Protein AF-A0A938SPX3-F1 (afdb_monomer_lite)

Foldseek 3Di:
DWDADLVQATQGDDPVNCVQQVDDCVRGGRDHPCVQFDDADVPWDPDDDDSNCQSVFDWDWGWGWGQGPVRDIDIDTDTGHD

Radius of gyration: 11.98 Å; chains: 1; bounding box: 27×26×26 Å

pLDDT: mean 79.26, std 12.18, range [44.03, 93.12]

Sequence (82 aa):
MFCLGPGGEVTFWSAEAQACTGFAPAEVLGRRFESIAPRAGPGADRRRFSVPQVMAGHDFAGGVECVRKDGSRLALYIYATA

Structure (mmCIF, N/CA/C/O backbone):
data_AF-A0A938SPX3-F1
#
_entry.id   AF-A0A938SPX3-F1
#
loop_
_atom_site.group_PDB
_atom_site.id
_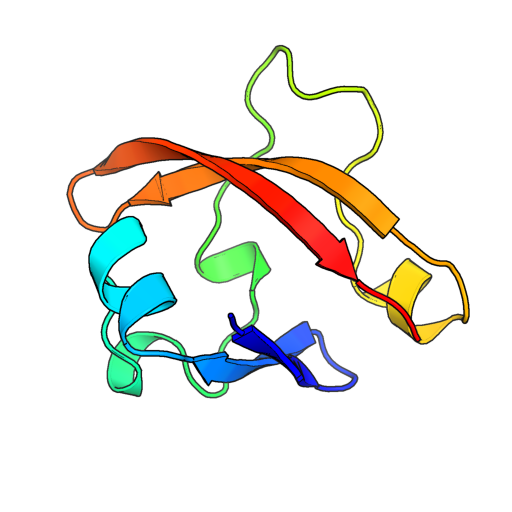atom_site.type_symbol
_atom_site.label_atom_id
_atom_site.label_alt_id
_atom_site.label_comp_id
_atom_site.label_asym_id
_atom_site.label_entity_id
_atom_site.label_seq_id
_atom_site.pdbx_PDB_ins_code
_atom_site.Cartn_x
_atom_site.Cartn_y
_atom_site.Cartn_z
_atom_site.occupancy
_atom_site.B_iso_or_equiv
_atom_site.auth_seq_id
_atom_site.auth_comp_id
_atom_site.auth_asym_id
_atom_site.auth_atom_id
_atom_site.pdbx_PDB_model_num
ATOM 1 N N . MET A 1 1 ? 2.497 -6.964 3.700 1.00 82.38 1 MET A N 1
ATOM 2 C CA . MET A 1 1 ? 3.111 -6.912 2.356 1.00 82.38 1 MET A CA 1
ATOM 3 C C . MET A 1 1 ? 2.067 -6.460 1.347 1.00 82.38 1 MET A C 1
ATOM 5 O O . MET A 1 1 ? 0.895 -6.779 1.509 1.00 82.38 1 MET A O 1
ATOM 9 N N . PHE A 1 2 ? 2.470 -5.727 0.317 1.00 86.56 2 PHE A N 1
ATOM 10 C CA . PHE A 1 2 ? 1.616 -5.422 -0.828 1.00 86.56 2 PHE A CA 1
ATOM 11 C C . PHE A 1 2 ? 2.464 -5.416 -2.098 1.00 86.56 2 PHE A C 1
ATOM 13 O O . PHE A 1 2 ? 3.683 -5.272 -2.016 1.00 86.56 2 PHE A O 1
ATOM 20 N N . CYS A 1 3 ? 1.822 -5.577 -3.249 1.00 87.31 3 CYS A N 1
ATOM 21 C CA . CYS A 1 3 ? 2.480 -5.475 -4.550 1.00 87.31 3 CYS A CA 1
ATOM 22 C C . CYS A 1 3 ? 1.797 -4.395 -5.375 1.00 87.31 3 CYS A C 1
ATOM 24 O O . CYS A 1 3 ? 0.587 -4.176 -5.245 1.00 87.31 3 CYS A O 1
ATOM 26 N N . LEU A 1 4 ? 2.585 -3.732 -6.216 1.00 87.38 4 LEU A N 1
ATOM 27 C CA 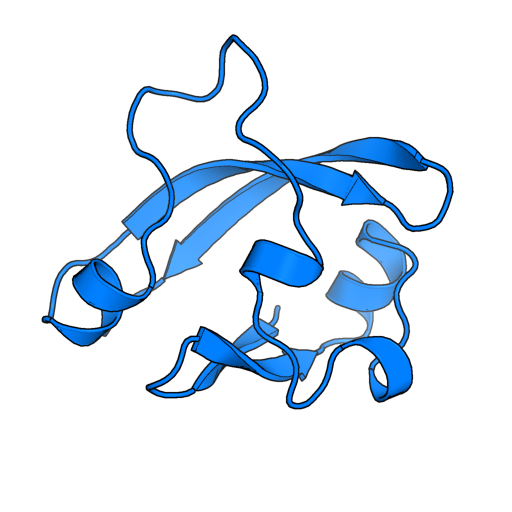. LEU A 1 4 ? 2.103 -2.746 -7.168 1.00 87.38 4 LEU A CA 1
ATOM 28 C C . LEU A 1 4 ? 2.293 -3.271 -8.588 1.00 87.38 4 LEU A C 1
ATOM 30 O O . LEU A 1 4 ? 3.244 -3.997 -8.867 1.00 87.38 4 LEU A O 1
ATOM 34 N N . GLY A 1 5 ? 1.371 -2.914 -9.470 1.00 84.12 5 GLY A N 1
ATOM 35 C CA . GLY A 1 5 ? 1.503 -3.108 -10.902 1.00 84.12 5 GLY A CA 1
ATOM 36 C C . GLY A 1 5 ? 2.253 -1.952 -11.577 1.00 84.12 5 GLY A C 1
ATOM 37 O O . GLY A 1 5 ? 2.594 -0.958 -10.925 1.00 84.12 5 GLY A O 1
ATOM 38 N N . PRO A 1 6 ? 2.493 -2.051 -12.896 1.00 80.06 6 PRO A N 1
ATOM 39 C CA . PRO A 1 6 ? 3.242 -1.065 -13.683 1.00 80.06 6 PRO A CA 1
ATOM 40 C C . PRO A 1 6 ? 2.711 0.365 -13.629 1.00 80.06 6 PRO A C 1
ATOM 42 O O . PRO A 1 6 ? 3.490 1.311 -13.738 1.00 80.06 6 PRO A O 1
ATOM 45 N N . GLY A 1 7 ? 1.403 0.544 -13.446 1.00 80.31 7 GLY A N 1
ATOM 46 C CA . GLY A 1 7 ? 0.779 1.860 -13.309 1.00 80.31 7 GLY A CA 1
ATOM 47 C C . GLY A 1 7 ? 0.704 2.371 -11.866 1.00 80.31 7 GLY A C 1
ATOM 48 O O . GLY A 1 7 ? 0.105 3.425 -11.628 1.00 80.31 7 GLY A O 1
ATOM 49 N N . GLY A 1 8 ? 1.286 1.647 -10.902 1.00 82.31 8 GLY A N 1
ATOM 50 C CA . GLY A 1 8 ? 1.213 1.954 -9.472 1.00 82.31 8 GLY A CA 1
ATOM 51 C C . GLY A 1 8 ? -0.082 1.542 -8.797 1.00 82.31 8 GLY A C 1
ATOM 52 O O . GLY A 1 8 ? -0.335 1.953 -7.662 1.00 82.31 8 GLY A O 1
ATOM 53 N N . GLU A 1 9 ? -0.912 0.760 -9.481 1.00 88.75 9 GLU A N 1
ATOM 54 C CA . GLU A 1 9 ? -2.088 0.116 -8.920 1.00 88.75 9 GLU A CA 1
ATOM 55 C C . GLU A 1 9 ? -1.710 -0.996 -7.944 1.00 88.75 9 GLU A C 1
ATOM 57 O O . GLU A 1 9 ? -0.780 -1.755 -8.187 1.00 88.75 9 GLU A O 1
ATOM 62 N N . VAL A 1 10 ? -2.438 -1.128 -6.841 1.00 90.12 10 VAL A N 1
ATOM 63 C CA . VAL A 1 10 ? -2.243 -2.243 -5.913 1.00 90.12 10 VAL A CA 1
ATOM 64 C C . VAL A 1 10 ? -2.751 -3.529 -6.567 1.00 90.12 10 VAL A C 1
ATOM 66 O O . VAL A 1 10 ? -3.939 -3.652 -6.865 1.00 90.12 10 VAL A O 1
ATOM 69 N N . THR A 1 11 ? -1.860 -4.495 -6.776 1.00 91.56 11 THR A N 1
ATOM 70 C CA . THR A 1 11 ? -2.179 -5.820 -7.340 1.00 91.56 11 THR A CA 1
ATOM 71 C C . THR A 1 11 ? -2.324 -6.886 -6.262 1.00 91.56 11 THR A C 1
ATOM 73 O O . THR A 1 11 ? -2.993 -7.896 -6.469 1.00 91.56 11 THR A O 1
ATOM 76 N N . PHE A 1 12 ? -1.738 -6.650 -5.088 1.00 91.19 12 PHE A N 1
ATOM 77 C CA . PHE A 1 12 ? -1.812 -7.554 -3.949 1.00 91.19 12 PHE A CA 1
ATOM 78 C C . PHE A 1 12 ? -1.847 -6.780 -2.634 1.00 91.19 12 PHE A C 1
ATOM 80 O O . PHE A 1 12 ? -1.119 -5.802 -2.467 1.00 91.19 12 PHE A O 1
ATOM 87 N N . TRP A 1 13 ? -2.653 -7.255 -1.683 1.00 92.38 13 TRP A N 1
ATOM 88 C CA . TRP A 1 13 ? -2.803 -6.665 -0.356 1.00 92.38 13 TRP A CA 1
ATOM 89 C C . TRP A 1 13 ? -2.916 -7.764 0.699 1.00 92.38 13 TRP A C 1
ATOM 91 O O . TRP A 1 13 ? -3.905 -8.497 0.725 1.00 92.38 13 TRP A O 1
ATOM 101 N N . SER A 1 14 ? -1.897 -7.910 1.547 1.00 91.94 14 SER A N 1
ATOM 102 C CA . SER A 1 14 ? -1.886 -8.957 2.571 1.00 91.94 14 SER A CA 1
ATOM 103 C C . SER A 1 14 ? -2.749 -8.600 3.787 1.00 91.94 14 SER A C 1
ATOM 105 O O . SER A 1 14 ? -3.081 -7.434 4.020 1.00 91.94 14 SER A O 1
ATOM 107 N N . ALA A 1 15 ? -3.073 -9.605 4.605 1.00 93.12 15 ALA A N 1
ATOM 108 C CA . ALA A 1 15 ? -3.833 -9.413 5.840 1.00 93.12 15 ALA A CA 1
ATOM 109 C C . ALA A 1 15 ? -3.131 -8.443 6.808 1.00 93.12 15 ALA A C 1
ATOM 111 O O . ALA A 1 15 ? -3.785 -7.623 7.447 1.00 93.12 15 ALA A O 1
ATOM 112 N N . GLU A 1 16 ? -1.798 -8.466 6.866 1.00 90.38 16 GLU A N 1
ATOM 113 C CA . GLU A 1 16 ? -1.013 -7.528 7.670 1.00 90.38 16 GLU A CA 1
ATOM 114 C C . GLU A 1 16 ? -1.139 -6.094 7.146 1.00 90.38 16 GLU A C 1
ATOM 116 O O . GLU A 1 16 ? -1.257 -5.160 7.934 1.00 90.38 16 GLU A O 1
ATOM 121 N N . ALA A 1 17 ? -1.165 -5.898 5.822 1.00 88.25 17 ALA A N 1
ATOM 122 C CA . ALA A 1 17 ? -1.357 -4.572 5.238 1.00 88.25 17 ALA A CA 1
ATOM 123 C C . ALA A 1 17 ? -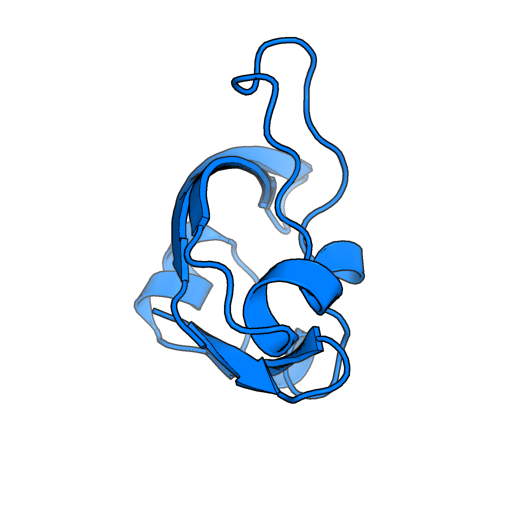2.751 -4.017 5.579 1.00 88.25 17 ALA A C 1
ATOM 125 O O . ALA A 1 17 ? -2.878 -2.850 5.960 1.00 88.25 17 ALA A O 1
ATOM 126 N N . GLN A 1 18 ? -3.783 -4.866 5.540 1.00 90.94 18 GLN A N 1
ATOM 127 C CA . GLN A 1 18 ? -5.122 -4.511 6.007 1.00 90.94 18 GLN A CA 1
ATOM 128 C C . GLN A 1 18 ? -5.133 -4.184 7.505 1.00 90.94 18 GLN A C 1
ATOM 130 O O . GLN A 1 18 ? -5.695 -3.163 7.888 1.00 90.94 18 GLN A O 1
ATOM 135 N N . ALA A 1 19 ? -4.494 -4.994 8.349 1.00 89.19 19 ALA A N 1
ATOM 136 C CA . ALA A 1 19 ? -4.450 -4.759 9.791 1.00 89.19 19 ALA A CA 1
ATOM 137 C C . ALA A 1 19 ? -3.718 -3.454 10.151 1.00 89.19 19 ALA A C 1
ATOM 139 O O . ALA A 1 19 ? -4.162 -2.716 11.026 1.00 89.19 19 ALA A O 1
ATOM 140 N N . CYS A 1 20 ? -2.623 -3.131 9.456 1.00 85.25 20 CYS A N 1
ATOM 141 C CA . CYS A 1 20 ? -1.853 -1.916 9.723 1.00 85.25 20 CYS A CA 1
ATOM 142 C C . CYS A 1 20 ? -2.553 -0.638 9.249 1.00 85.25 20 CYS A C 1
ATOM 144 O O . CYS A 1 20 ? -2.424 0.403 9.897 1.00 85.25 20 CYS A O 1
ATOM 146 N N . THR A 1 21 ? -3.244 -0.693 8.109 1.00 84.31 21 THR A N 1
ATOM 147 C CA . THR A 1 21 ? -3.813 0.495 7.449 1.00 84.31 21 THR A CA 1
ATOM 148 C C . THR A 1 21 ? -5.315 0.670 7.673 1.00 84.31 21 THR A C 1
ATOM 150 O O . THR A 1 21 ? -5.831 1.775 7.528 1.00 84.31 21 THR A O 1
ATOM 153 N N . GLY A 1 22 ? -6.027 -0.408 8.001 1.00 88.50 22 GLY A N 1
ATOM 154 C CA . GLY A 1 22 ? -7.484 -0.456 8.089 1.00 88.50 22 GLY A CA 1
ATOM 155 C C . GLY A 1 22 ? -8.209 -0.570 6.743 1.00 88.50 22 GLY A C 1
ATOM 156 O O . GLY A 1 22 ? -9.433 -0.685 6.743 1.00 88.50 22 GLY A O 1
ATOM 157 N N . PHE A 1 23 ? -7.503 -0.554 5.606 1.00 88.88 23 PHE A N 1
ATOM 158 C CA . PHE A 1 23 ? -8.127 -0.711 4.289 1.00 88.88 23 PHE A CA 1
ATOM 159 C C . PHE A 1 23 ? -8.236 -2.182 3.895 1.00 88.88 23 PHE A C 1
ATOM 161 O O . PHE A 1 23 ? -7.241 -2.914 3.898 1.00 88.88 23 PHE A O 1
ATOM 168 N N . ALA A 1 24 ? -9.440 -2.613 3.523 1.00 91.25 24 ALA A N 1
ATOM 169 C CA . ALA A 1 24 ? -9.669 -3.959 3.020 1.00 91.25 24 ALA A CA 1
ATOM 170 C C . ALA A 1 24 ? -9.134 -4.117 1.582 1.00 91.25 24 ALA A C 1
ATOM 172 O O . ALA A 1 24 ? -9.157 -3.148 0.821 1.00 91.25 24 ALA A O 1
ATOM 173 N N . PRO A 1 25 ? -8.735 -5.334 1.155 1.00 92.44 25 PRO A N 1
ATOM 174 C CA . PRO A 1 25 ? -8.304 -5.609 -0.218 1.00 92.44 25 PRO A CA 1
ATOM 175 C C . PRO A 1 25 ? -9.283 -5.080 -1.275 1.00 92.44 25 PRO A C 1
ATOM 177 O O . PRO A 1 25 ? -8.873 -4.432 -2.233 1.00 92.44 25 PRO A O 1
ATOM 180 N N . ALA A 1 26 ? -10.589 -5.263 -1.059 1.00 92.44 26 ALA A N 1
ATOM 181 C CA . ALA A 1 26 ? -11.634 -4.777 -1.963 1.00 92.44 26 ALA A CA 1
ATOM 182 C C . ALA A 1 26 ? -11.661 -3.243 -2.126 1.00 92.44 26 ALA A C 1
ATOM 184 O O . ALA A 1 26 ? -12.201 -2.739 -3.104 1.00 92.44 26 ALA A O 1
ATOM 185 N N . GLU A 1 27 ? -11.084 -2.494 -1.184 1.00 89.69 27 GLU A N 1
ATOM 186 C CA . GLU A 1 27 ? -11.040 -1.029 -1.209 1.00 89.69 27 GLU A CA 1
ATOM 187 C C . GLU A 1 27 ? -9.786 -0.479 -1.895 1.00 89.69 27 GLU A C 1
ATOM 189 O O . GLU A 1 27 ? -9.746 0.718 -2.191 1.00 89.69 27 GLU A O 1
ATOM 194 N N . VAL A 1 28 ? -8.764 -1.319 -2.107 1.00 90.44 28 VAL A N 1
ATOM 195 C CA . VAL A 1 28 ? -7.425 -0.902 -2.558 1.00 90.44 28 VAL A CA 1
ATOM 196 C C . VAL A 1 28 ? -6.983 -1.561 -3.855 1.00 90.44 28 VAL A C 1
ATOM 198 O O . VAL A 1 28 ? -6.272 -0.924 -4.628 1.00 90.44 28 VAL A O 1
ATOM 201 N N . LEU A 1 29 ? -7.398 -2.801 -4.119 1.00 92.00 29 LEU A N 1
ATOM 202 C CA . LEU A 1 29 ? -7.010 -3.525 -5.326 1.00 92.00 29 LEU A CA 1
ATOM 203 C C . LEU A 1 29 ? -7.446 -2.755 -6.581 1.00 92.00 29 LEU A C 1
ATOM 205 O O . LEU A 1 29 ? -8.568 -2.259 -6.669 1.00 92.00 29 LEU A O 1
ATOM 209 N N . GLY A 1 30 ? -6.529 -2.617 -7.539 1.00 89.00 30 GLY A N 1
ATOM 210 C CA . GLY A 1 30 ? -6.733 -1.854 -8.774 1.00 89.00 30 GLY A CA 1
ATOM 211 C C . GLY A 1 30 ? -6.653 -0.329 -8.619 1.00 89.00 30 GLY A C 1
ATOM 212 O O . GLY A 1 30 ? -6.714 0.388 -9.616 1.00 89.00 30 GLY A O 1
ATOM 213 N N . ARG A 1 31 ? -6.483 0.201 -7.401 1.00 89.12 31 ARG A N 1
ATOM 214 C CA . ARG A 1 31 ? -6.308 1.643 -7.166 1.00 89.12 31 ARG A CA 1
ATOM 215 C C . ARG A 1 31 ? -4.840 2.001 -7.036 1.00 89.12 31 ARG A C 1
ATOM 217 O O . ARG A 1 31 ? -4.044 1.223 -6.520 1.00 89.12 31 ARG A O 1
ATOM 224 N N . ARG A 1 32 ? -4.488 3.223 -7.444 1.00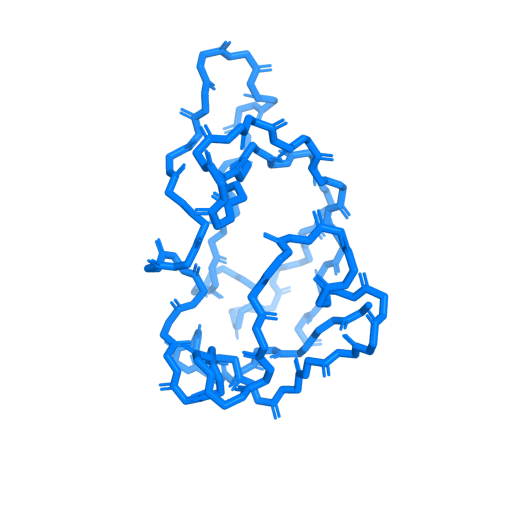 86.19 32 ARG A N 1
ATOM 225 C CA . ARG A 1 32 ? -3.125 3.745 -7.283 1.00 86.19 32 ARG A CA 1
ATOM 226 C C . ARG A 1 32 ? -2.755 3.855 -5.810 1.00 86.19 32 ARG A C 1
ATOM 228 O O . ARG A 1 32 ? -3.507 4.462 -5.044 1.00 86.19 32 ARG A O 1
ATOM 235 N N . PHE A 1 33 ? -1.581 3.356 -5.436 1.00 81.19 33 PHE A N 1
ATOM 236 C CA . PHE A 1 33 ? -1.070 3.411 -4.063 1.00 81.19 33 PHE A CA 1
ATOM 237 C C . PHE A 1 33 ? -1.067 4.836 -3.488 1.00 81.19 33 PHE A C 1
ATOM 239 O O . PHE A 1 33 ? -1.496 5.056 -2.359 1.00 81.19 33 PHE A O 1
ATOM 246 N N . GLU A 1 34 ? -0.704 5.829 -4.302 1.00 76.44 34 GLU A N 1
ATOM 247 C CA . GLU A 1 34 ? -0.706 7.252 -3.929 1.00 76.44 34 GLU A CA 1
ATOM 248 C C . GLU A 1 34 ? -2.091 7.787 -3.529 1.00 76.44 34 GLU A C 1
ATOM 250 O O . GLU A 1 34 ? -2.190 8.768 -2.795 1.00 76.44 34 GLU A O 1
ATOM 255 N N . SER A 1 35 ? -3.169 7.156 -4.005 1.00 76.06 35 SER A N 1
ATOM 256 C CA . SER A 1 35 ? -4.540 7.527 -3.634 1.00 76.06 35 SER A CA 1
ATOM 257 C C . SER A 1 35 ? -4.977 6.953 -2.283 1.00 76.06 35 SER A C 1
ATOM 259 O O . SER A 1 35 ? -5.946 7.437 -1.704 1.00 76.06 35 SER A O 1
ATOM 261 N N . ILE A 1 36 ? -4.278 5.923 -1.797 1.00 74.00 36 ILE A N 1
ATOM 262 C CA . ILE A 1 36 ? -4.558 5.217 -0.539 1.00 74.00 36 ILE A CA 1
ATOM 263 C C . ILE A 1 36 ? -3.620 5.705 0.570 1.00 74.00 36 ILE A C 1
ATOM 265 O O . ILE A 1 36 ? -4.017 5.751 1.728 1.00 74.00 36 ILE A O 1
ATOM 269 N N . ALA A 1 37 ? -2.392 6.094 0.216 1.00 64.75 37 ALA A N 1
ATOM 270 C CA . ALA A 1 37 ? -1.383 6.642 1.113 1.00 64.75 37 ALA A CA 1
ATOM 271 C C . ALA A 1 37 ? -1.185 8.144 0.832 1.00 64.75 37 ALA A C 1
ATOM 273 O O . ALA A 1 37 ? -0.327 8.513 0.022 1.00 64.75 37 ALA A O 1
ATOM 274 N N . PRO A 1 38 ? -1.963 9.053 1.452 1.00 56.03 38 PRO A N 1
ATOM 275 C CA . PRO A 1 38 ? -1.846 10.467 1.164 1.00 56.03 38 PRO A CA 1
ATOM 276 C C . PRO A 1 38 ? -0.695 11.094 1.958 1.00 56.03 38 PRO A C 1
ATOM 278 O O . PRO A 1 38 ? -0.649 11.003 3.180 1.00 56.03 38 PRO A O 1
ATOM 281 N N . ARG A 1 39 ? 0.133 11.825 1.202 1.00 52.53 39 ARG A N 1
ATOM 282 C CA . ARG A 1 39 ? 1.129 12.853 1.560 1.00 52.53 39 ARG A CA 1
ATOM 283 C C . ARG A 1 39 ? 2.260 12.455 2.510 1.00 52.53 39 ARG A C 1
ATOM 285 O O . ARG A 1 39 ? 2.074 12.222 3.693 1.00 52.53 39 ARG A O 1
ATOM 292 N N . ALA A 1 40 ? 3.474 12.607 1.975 1.00 50.19 40 ALA A N 1
ATOM 293 C CA . ALA A 1 40 ? 4.683 12.823 2.754 1.00 50.19 40 ALA A CA 1
ATOM 294 C C . ALA A 1 40 ? 4.431 13.905 3.819 1.00 50.19 40 ALA A C 1
ATOM 296 O O . ALA A 1 40 ? 4.256 15.083 3.489 1.00 50.19 40 ALA A O 1
ATOM 297 N N . GLY A 1 41 ? 4.372 13.486 5.081 1.00 46.94 41 GLY A N 1
ATOM 298 C CA . GLY A 1 41 ? 4.382 14.388 6.221 1.00 46.94 41 GLY A CA 1
ATOM 299 C C . GLY A 1 41 ? 5.706 15.159 6.290 1.00 46.94 41 GLY A C 1
ATOM 300 O O . GLY A 1 41 ? 6.729 14.695 5.77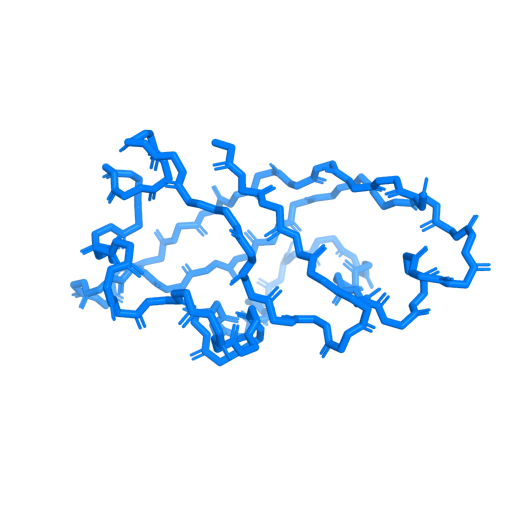0 1.00 46.94 41 GLY A O 1
ATOM 301 N N . PRO A 1 42 ? 5.722 16.351 6.908 1.00 44.03 42 PRO A N 1
ATOM 302 C CA . PRO A 1 42 ? 6.958 17.085 7.143 1.00 44.03 42 PRO A CA 1
ATOM 303 C C .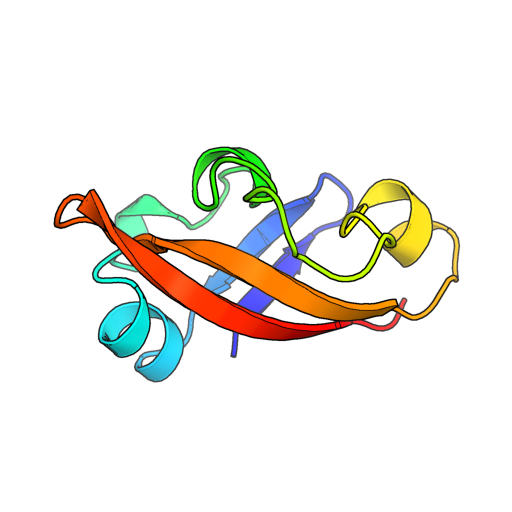 PRO A 1 42 ? 7.854 16.267 8.086 1.00 44.03 42 PRO A C 1
ATOM 305 O O . PRO A 1 42 ? 7.554 16.140 9.268 1.00 44.03 42 PRO A O 1
ATOM 308 N N . GLY A 1 43 ? 8.933 15.687 7.552 1.00 48.41 43 GLY A N 1
ATOM 309 C CA . GLY A 1 43 ? 9.897 14.884 8.316 1.00 48.41 43 GLY A CA 1
ATOM 310 C C . GLY A 1 43 ? 10.161 13.481 7.768 1.00 48.41 43 GLY A C 1
ATOM 311 O O . GLY A 1 43 ? 11.101 12.839 8.229 1.00 48.41 43 GLY A O 1
ATOM 312 N N . ALA A 1 44 ? 9.400 13.012 6.770 1.00 51.38 44 ALA A N 1
ATOM 313 C CA . ALA A 1 44 ? 9.798 11.828 6.013 1.00 51.38 44 ALA A CA 1
ATOM 314 C C . ALA A 1 44 ? 11.103 12.142 5.266 1.00 51.38 44 ALA A C 1
ATOM 316 O O . ALA A 1 44 ? 11.197 13.162 4.575 1.00 51.38 44 ALA A O 1
ATOM 317 N N . ASP A 1 45 ? 12.113 11.296 5.462 1.00 47.12 45 ASP A N 1
ATOM 318 C CA . ASP A 1 45 ? 13.407 11.358 4.788 1.00 47.12 45 ASP A CA 1
ATOM 319 C C . ASP A 1 45 ? 13.199 11.688 3.299 1.00 47.12 45 ASP A C 1
ATOM 321 O O . ASP A 1 45 ? 12.282 11.156 2.675 1.00 47.12 45 ASP A O 1
ATOM 325 N N . ARG A 1 46 ? 13.971 12.626 2.737 1.00 51.00 46 ARG A N 1
ATOM 326 C CA . ARG A 1 46 ? 13.625 13.432 1.532 1.00 51.00 46 ARG A CA 1
ATOM 327 C C . ARG A 1 46 ? 13.367 12.636 0.234 1.00 51.00 46 ARG A C 1
ATOM 329 O O . ARG A 1 46 ? 13.150 13.241 -0.816 1.00 51.00 46 ARG A O 1
ATOM 336 N N . ARG A 1 47 ? 13.379 11.302 0.269 1.00 57.41 47 ARG A N 1
ATOM 337 C CA . ARG A 1 47 ? 13.014 10.413 -0.835 1.00 57.41 47 ARG A CA 1
ATOM 338 C C . ARG A 1 47 ? 11.518 10.119 -0.802 1.00 57.41 47 ARG A C 1
ATOM 340 O O . ARG A 1 47 ? 11.031 9.263 -0.072 1.00 57.41 47 ARG A O 1
ATOM 347 N N . ARG A 1 48 ? 10.783 10.822 -1.657 1.00 68.00 48 ARG A N 1
ATOM 348 C CA . ARG A 1 48 ? 9.383 10.511 -1.934 1.00 68.00 48 ARG A CA 1
ATOM 349 C C . ARG A 1 48 ? 9.320 9.167 -2.664 1.00 68.00 48 ARG A C 1
ATOM 351 O O . ARG A 1 48 ? 9.954 9.024 -3.706 1.00 68.00 48 ARG A O 1
ATOM 358 N N . PHE A 1 49 ? 8.571 8.205 -2.126 1.00 76.19 49 PHE A N 1
ATOM 359 C CA . PHE A 1 49 ? 8.270 6.968 -2.848 1.00 76.19 49 PHE A CA 1
ATOM 360 C C . PHE A 1 49 ? 7.653 7.318 -4.206 1.00 76.19 49 PHE A C 1
ATOM 362 O O . PHE A 1 49 ? 6.685 8.078 -4.273 1.00 76.19 49 PHE A O 1
ATOM 369 N N . SER A 1 50 ? 8.254 6.805 -5.276 1.00 78.25 50 SER A N 1
ATOM 370 C CA . SER A 1 50 ? 7.878 7.105 -6.652 1.00 78.25 50 SER A CA 1
ATOM 371 C C . SER A 1 50 ? 7.777 5.801 -7.421 1.00 78.25 50 SER A C 1
ATOM 373 O O . SER A 1 50 ? 8.793 5.203 -7.773 1.00 78.25 50 SER A O 1
ATOM 375 N N . VAL A 1 51 ? 6.545 5.369 -7.692 1.00 78.69 51 VAL A N 1
ATOM 376 C CA . VAL A 1 51 ? 6.296 4.172 -8.502 1.00 78.69 51 VAL A CA 1
ATOM 377 C C . VAL A 1 51 ? 7.011 4.255 -9.856 1.00 78.69 51 VAL A C 1
ATOM 379 O O . VAL A 1 51 ? 7.687 3.289 -10.193 1.00 78.69 51 VAL A O 1
ATOM 382 N N . PRO A 1 52 ? 6.965 5.373 -10.615 1.00 80.12 52 PRO A N 1
ATOM 383 C CA . PRO A 1 52 ? 7.675 5.447 -11.892 1.00 80.12 52 PRO A CA 1
ATOM 384 C C . PRO A 1 52 ? 9.183 5.207 -11.778 1.00 80.12 52 PRO A C 1
ATOM 386 O O . PRO A 1 52 ? 9.768 4.644 -12.694 1.00 80.12 52 PRO A O 1
ATOM 389 N N . GLN A 1 53 ? 9.817 5.615 -10.671 1.00 81.81 53 GLN A N 1
ATOM 390 C CA . GLN A 1 53 ? 11.243 5.346 -10.464 1.00 81.81 53 GLN A CA 1
ATOM 391 C C . GLN A 1 53 ? 11.497 3.869 -10.174 1.00 81.81 53 GLN A C 1
ATOM 393 O O . GLN A 1 53 ? 12.414 3.301 -10.759 1.00 81.81 53 GLN A O 1
ATOM 398 N N . VAL A 1 54 ? 10.655 3.239 -9.350 1.00 82.81 54 VAL A N 1
ATOM 399 C CA . VAL A 1 54 ? 10.746 1.795 -9.096 1.00 82.81 54 VAL A CA 1
ATOM 400 C C . VAL A 1 54 ? 10.566 1.010 -10.391 1.00 82.81 54 VAL A C 1
ATOM 402 O O . VAL A 1 54 ? 11.433 0.221 -10.738 1.00 82.81 54 VAL A O 1
ATOM 405 N N . MET A 1 55 ? 9.547 1.319 -11.197 1.00 80.19 55 MET A N 1
ATOM 406 C CA . MET A 1 55 ? 9.348 0.637 -12.485 1.00 80.19 55 MET A CA 1
ATOM 407 C C . MET A 1 55 ? 10.447 0.940 -13.520 1.00 80.19 55 MET A C 1
ATOM 409 O O . MET A 1 55 ? 10.595 0.195 -14.485 1.00 80.19 55 MET A O 1
ATOM 413 N N . ALA A 1 56 ? 11.228 2.009 -13.338 1.00 82.62 56 ALA A N 1
ATOM 414 C CA . ALA A 1 56 ? 12.384 2.335 -14.176 1.00 82.62 56 ALA A CA 1
ATOM 415 C C . ALA A 1 56 ? 13.678 1.609 -13.752 1.00 82.62 56 ALA A C 1
ATOM 417 O O . ALA A 1 56 ? 14.744 1.915 -14.284 1.00 82.62 56 ALA A O 1
ATOM 418 N N . GLY A 1 57 ? 13.606 0.657 -12.814 1.00 81.81 57 GLY A N 1
ATOM 419 C CA . GLY A 1 57 ? 14.771 -0.103 -12.352 1.00 81.81 57 GLY A CA 1
ATOM 420 C C . GLY A 1 57 ? 15.444 0.467 -11.104 1.00 81.81 57 GLY A C 1
ATOM 421 O O . GLY A 1 57 ? 16.555 0.054 -10.780 1.00 81.81 57 GLY A O 1
ATOM 422 N N . HIS A 1 58 ? 14.831 1.439 -10.421 1.00 82.38 58 HIS A N 1
ATOM 423 C CA . HIS A 1 58 ? 15.417 2.034 -9.221 1.00 82.38 58 HIS A CA 1
ATOM 424 C C . HIS A 1 58 ? 14.818 1.451 -7.946 1.00 82.38 58 HIS A C 1
ATOM 426 O O . HIS A 1 58 ? 13.662 1.704 -7.620 1.00 82.38 58 HIS A O 1
ATOM 432 N N . ASP A 1 59 ? 15.641 0.773 -7.156 1.00 82.62 59 ASP A N 1
ATOM 433 C CA . ASP A 1 59 ? 15.214 0.315 -5.839 1.00 82.62 59 ASP A CA 1
ATOM 434 C C . ASP A 1 59 ? 14.867 1.489 -4.915 1.00 82.62 59 ASP A C 1
ATOM 436 O O . ASP A 1 59 ? 15.520 2.542 -4.895 1.00 82.62 59 ASP A O 1
ATOM 440 N N . PHE A 1 60 ? 13.843 1.280 -4.095 1.00 82.19 60 PHE A N 1
ATOM 441 C CA . PHE A 1 60 ? 13.431 2.195 -3.048 1.00 82.19 60 PHE A CA 1
ATOM 442 C C . PHE A 1 60 ? 13.452 1.489 -1.697 1.00 82.19 60 PHE A C 1
ATOM 444 O O . PHE A 1 60 ? 12.815 0.457 -1.506 1.00 82.19 60 PHE A O 1
ATOM 451 N N . ALA A 1 61 ? 14.126 2.102 -0.729 1.00 82.94 61 ALA A N 1
ATOM 452 C CA . ALA A 1 61 ? 14.064 1.725 0.673 1.00 82.94 61 ALA A CA 1
ATOM 453 C C . ALA A 1 61 ? 13.905 3.006 1.493 1.00 82.94 61 ALA A C 1
ATOM 455 O O . ALA A 1 61 ? 14.777 3.879 1.456 1.00 82.94 61 ALA A O 1
ATOM 456 N N . GLY A 1 62 ? 12.783 3.162 2.192 1.00 79.44 62 GLY A N 1
ATOM 457 C CA . GLY A 1 62 ? 12.527 4.399 2.918 1.00 79.44 62 GLY A CA 1
ATOM 458 C C . GLY A 1 62 ? 11.246 4.406 3.735 1.00 79.44 62 GLY A C 1
ATOM 459 O O . GLY A 1 62 ? 10.307 3.647 3.489 1.00 79.44 62 GLY A O 1
ATOM 460 N N . GLY A 1 63 ? 11.222 5.303 4.719 1.00 78.88 63 GLY A N 1
ATOM 461 C CA . GLY A 1 63 ? 10.028 5.604 5.495 1.00 78.88 63 GLY A CA 1
ATOM 462 C C . GLY A 1 63 ? 9.055 6.473 4.699 1.00 78.88 63 GLY A C 1
ATOM 463 O O . GLY A 1 63 ? 9.443 7.496 4.139 1.00 78.88 63 GLY A O 1
ATOM 464 N N . VAL A 1 64 ? 7.783 6.094 4.688 1.00 76.50 64 VAL A N 1
ATOM 465 C CA . VAL A 1 64 ? 6.678 6.907 4.183 1.00 76.50 64 VAL A CA 1
ATOM 466 C C . VAL A 1 64 ? 5.638 7.113 5.274 1.00 76.50 64 VAL A C 1
ATOM 468 O O . VAL A 1 64 ? 5.353 6.220 6.070 1.00 76.50 64 VAL A O 1
ATOM 471 N N . GLU A 1 65 ? 5.044 8.300 5.300 1.00 76.75 65 GLU A N 1
ATOM 472 C CA . GLU A 1 65 ? 3.861 8.559 6.113 1.00 76.75 65 GLU A CA 1
ATOM 473 C C . GLU A 1 65 ? 2.616 8.219 5.289 1.00 76.75 65 GLU A C 1
ATOM 475 O O . GLU A 1 65 ? 2.497 8.596 4.124 1.00 76.75 65 GLU A O 1
ATOM 480 N N . CYS A 1 66 ? 1.715 7.451 5.886 1.00 76.50 66 CYS A N 1
ATOM 481 C CA . CYS A 1 66 ? 0.438 7.047 5.324 1.00 76.50 66 CYS A CA 1
ATOM 482 C C . CYS A 1 66 ? -0.672 7.444 6.295 1.00 76.50 66 CYS A C 1
ATOM 484 O O . CYS A 1 66 ? -0.471 7.481 7.510 1.00 76.50 66 CYS A O 1
ATOM 486 N N . VAL A 1 67 ? -1.864 7.699 5.770 1.00 80.06 67 VAL A N 1
ATOM 487 C CA . VAL A 1 67 ? -3.056 7.913 6.592 1.00 80.06 67 VAL A CA 1
ATOM 488 C C . VAL A 1 67 ? -3.841 6.610 6.604 1.00 80.06 67 VAL A C 1
ATOM 490 O O . VAL A 1 67 ? -4.152 6.062 5.548 1.00 80.06 67 VAL A O 1
ATOM 493 N N . ARG A 1 68 ? -4.116 6.084 7.798 1.00 84.44 68 ARG A N 1
ATOM 494 C CA . ARG A 1 68 ? -4.989 4.922 7.980 1.00 84.44 68 ARG A CA 1
ATOM 495 C C . ARG A 1 68 ? -6.433 5.286 7.639 1.00 84.44 68 ARG A C 1
ATOM 497 O O . ARG A 1 68 ? -6.803 6.457 7.604 1.00 84.44 68 ARG A O 1
ATOM 504 N N . LYS A 1 69 ? -7.284 4.276 7.466 1.00 83.69 69 LYS A N 1
ATOM 505 C CA . LYS A 1 69 ? -8.722 4.464 7.217 1.00 83.69 69 LYS A CA 1
ATOM 506 C C . LYS A 1 69 ? -9.432 5.282 8.307 1.00 83.69 69 LYS A C 1
ATOM 508 O O . LYS A 1 69 ? -10.369 6.010 8.003 1.00 83.69 69 LYS A O 1
ATOM 513 N N . ASP A 1 70 ? -8.977 5.189 9.553 1.00 83.38 70 ASP A N 1
ATOM 514 C CA . ASP A 1 70 ? -9.503 5.957 10.692 1.00 83.38 70 ASP A CA 1
ATOM 515 C C . ASP A 1 70 ? -8.991 7.414 10.759 1.00 83.38 70 ASP A C 1
ATOM 517 O O . ASP A 1 70 ? -9.351 8.155 11.671 1.00 83.38 70 ASP A O 1
ATOM 521 N N . GLY A 1 71 ? -8.155 7.839 9.805 1.00 81.75 71 GLY A N 1
ATOM 522 C CA . GLY A 1 71 ? -7.560 9.176 9.756 1.00 81.75 71 GLY A CA 1
ATOM 523 C C . GLY A 1 71 ? -6.269 9.334 10.567 1.00 81.75 71 GLY A C 1
ATOM 524 O O . GLY A 1 71 ? -5.639 10.391 10.505 1.00 81.75 71 GLY A O 1
ATOM 525 N N . SER A 1 72 ? -5.833 8.309 11.303 1.00 82.81 72 SER A N 1
ATOM 526 C CA . SER A 1 72 ? -4.577 8.348 12.056 1.00 82.81 72 SER A CA 1
ATOM 527 C C . SER A 1 72 ? -3.351 8.220 11.144 1.00 82.81 72 SER A C 1
ATOM 529 O O . SER A 1 72 ? -3.392 7.601 10.078 1.00 82.81 72 SER A O 1
ATOM 531 N N . ARG A 1 73 ? -2.220 8.793 11.570 1.00 82.81 73 ARG A N 1
ATOM 532 C CA . ARG A 1 73 ? -0.946 8.683 10.844 1.00 82.81 73 ARG A CA 1
ATOM 533 C C . ARG A 1 73 ? -0.263 7.350 11.134 1.00 82.81 73 ARG A C 1
ATOM 535 O O . ARG A 1 73 ? -0.193 6.900 12.280 1.00 82.81 73 ARG A O 1
ATOM 542 N N . LEU A 1 74 ? 0.271 6.741 10.087 1.00 80.81 74 LEU A N 1
ATOM 543 C CA . LEU A 1 74 ? 1.036 5.505 10.102 1.00 80.81 74 LEU A CA 1
ATOM 544 C C . LEU A 1 74 ? 2.360 5.751 9.382 1.00 80.81 74 LEU A C 1
ATOM 546 O O . LEU A 1 74 ? 2.372 6.026 8.187 1.00 80.81 74 LEU A O 1
ATOM 550 N N . ALA A 1 75 ? 3.472 5.612 10.095 1.00 81.00 75 ALA A N 1
ATOM 551 C CA . ALA A 1 75 ? 4.774 5.501 9.456 1.00 81.00 75 ALA A CA 1
ATOM 552 C C . ALA A 1 75 ? 4.949 4.058 8.964 1.00 81.00 75 ALA A C 1
ATOM 554 O O . ALA A 1 75 ? 4.912 3.122 9.764 1.00 81.00 75 ALA A O 1
ATOM 555 N N . LEU A 1 76 ? 5.115 3.878 7.657 1.00 77.75 76 LEU A N 1
ATOM 556 C CA . LEU A 1 76 ? 5.487 2.605 7.052 1.00 77.75 76 LEU A CA 1
ATOM 557 C C . LEU A 1 76 ? 6.924 2.682 6.568 1.00 77.75 76 LEU A C 1
ATOM 559 O O . LEU A 1 76 ? 7.344 3.684 6.000 1.00 77.75 76 LEU A O 1
ATOM 563 N N . TYR A 1 77 ? 7.661 1.595 6.734 1.00 79.75 77 TYR A N 1
ATOM 564 C CA . TYR A 1 77 ? 8.899 1.395 6.001 1.00 79.75 77 TYR A CA 1
ATOM 565 C C . TYR A 1 77 ? 8.576 0.576 4.751 1.00 79.75 77 TYR A C 1
ATOM 567 O O . TYR A 1 77 ? 8.068 -0.540 4.865 1.00 79.75 77 TYR A O 1
ATOM 575 N N . ILE A 1 78 ? 8.821 1.140 3.568 1.00 79.19 78 ILE A N 1
ATOM 576 C CA . ILE A 1 78 ? 8.623 0.451 2.291 1.00 79.19 78 ILE A CA 1
ATOM 577 C C . ILE A 1 78 ? 9.984 0.072 1.728 1.00 79.19 78 ILE A C 1
ATOM 579 O O . ILE A 1 78 ? 10.889 0.903 1.639 1.00 79.19 78 ILE A O 1
ATOM 583 N N . TYR A 1 79 ? 10.075 -1.181 1.297 1.00 80.81 79 TYR A N 1
ATOM 584 C CA . TYR A 1 79 ? 11.103 -1.663 0.395 1.00 80.81 79 TYR A CA 1
ATOM 585 C C . TYR A 1 79 ? 10.424 -2.084 -0.908 1.00 80.81 79 TYR A C 1
ATOM 587 O O . TYR A 1 79 ? 9.458 -2.847 -0.873 1.00 80.81 79 TYR A O 1
ATOM 595 N N . ALA A 1 80 ? 10.884 -1.550 -2.033 1.00 78.94 80 ALA A N 1
ATOM 596 C CA . ALA A 1 80 ? 10.370 -1.865 -3.356 1.00 78.94 80 ALA A CA 1
ATOM 597 C C . ALA A 1 80 ? 11.540 -2.003 -4.329 1.00 78.94 80 ALA A C 1
ATOM 599 O O . ALA A 1 80 ? 12.413 -1.137 -4.371 1.00 78.94 80 ALA A O 1
ATOM 600 N N . THR A 1 81 ? 11.530 -3.081 -5.101 1.00 77.44 81 THR A N 1
ATOM 601 C CA . THR A 1 81 ? 12.491 -3.348 -6.173 1.00 77.44 81 THR A CA 1
ATOM 602 C C . THR A 1 81 ? 11.726 -3.439 -7.483 1.00 77.44 81 THR A C 1
ATOM 604 O O . THR A 1 81 ? 10.532 -3.763 -7.474 1.00 77.44 81 THR A O 1
ATOM 607 N N . ALA A 1 82 ? 12.402 -3.122 -8.582 1.00 70.94 82 ALA A N 1
ATOM 608 C CA . ALA A 1 82 ? 11.874 -3.336 -9.927 1.00 70.94 82 ALA A CA 1
ATOM 609 C C . ALA A 1 82 ? 11.778 -4.829 -10.272 1.00 70.94 82 ALA A C 1
ATOM 611 O O . ALA A 1 82 ? 12.599 -5.607 -9.730 1.00 70.94 82 ALA A O 1
#

Secondary structure (DSSP, 8-state):
-EEE-TTSBEEEE-HHHHHHH---HHHHBTSBHHHHS----TTS-S----HHHHHTT--EEEEEEEE-TTS-EEEEEEEE--